Protein AF-A0A2D4S5H6-F1 (afdb_monomer_lite)

Foldseek 3Di:
DDEDPQQLVCQVPQQQQNYAYDPVVLVCCVVPPVVQNLQDDPRTGQADSVPRHHDSGHPQWDDDPPDPGIGGPD

Structure (mmCIF, N/CA/C/O backbone):
data_AF-A0A2D4S5H6-F1
#
_entry.id   AF-A0A2D4S5H6-F1
#
loop_
_atom_site.group_PDB
_atom_site.id
_atom_site.type_symbol
_atom_site.label_atom_id
_atom_site.label_alt_id
_atom_site.label_comp_id
_atom_site.label_asym_id
_atom_site.label_entity_id
_atom_site.label_seq_id
_atom_site.pdbx_PDB_ins_code
_atom_site.Cartn_x
_atom_site.Cartn_y
_atom_site.Cartn_z
_atom_site.occupancy
_atom_site.B_iso_or_equiv
_atom_site.auth_seq_id
_atom_site.auth_comp_id
_atom_site.auth_asym_id
_atom_site.auth_atom_id
_atom_site.pdbx_PDB_model_num
ATOM 1 N N . MET A 1 1 ? 8.413 0.621 11.932 1.00 82.25 1 MET A N 1
ATOM 2 C CA . MET A 1 1 ? 7.850 0.615 10.567 1.00 82.25 1 MET A CA 1
ATOM 3 C C . MET A 1 1 ? 8.272 1.900 9.864 1.00 82.25 1 MET A C 1
ATOM 5 O O . MET A 1 1 ? 8.684 2.838 10.543 1.00 82.25 1 MET A O 1
ATOM 9 N N . LYS A 1 2 ? 8.299 1.904 8.534 1.00 91.44 2 LYS A N 1
ATOM 10 C CA . LYS A 1 2 ? 8.590 3.053 7.674 1.00 91.44 2 LYS A CA 1
ATOM 11 C C . LYS A 1 2 ? 7.315 3.447 6.955 1.00 91.44 2 LYS A C 1
ATOM 13 O O . LYS A 1 2 ? 6.560 2.568 6.562 1.00 91.44 2 LYS A O 1
ATOM 18 N N . ASP A 1 3 ? 7.120 4.731 6.720 1.00 92.19 3 ASP A N 1
ATOM 19 C CA . ASP A 1 3 ? 5.932 5.158 5.996 1.00 92.19 3 ASP A CA 1
ATOM 20 C C . ASP A 1 3 ? 5.979 4.664 4.548 1.00 92.19 3 ASP A C 1
ATOM 22 O O . ASP A 1 3 ? 7.017 4.721 3.872 1.00 92.19 3 ASP A O 1
ATOM 26 N N . CYS A 1 4 ? 4.850 4.134 4.091 1.00 91.88 4 CYS A N 1
ATOM 27 C CA . CYS A 1 4 ? 4.599 3.921 2.684 1.00 91.88 4 CYS A CA 1
ATOM 28 C C . CYS A 1 4 ? 4.555 5.292 2.016 1.00 91.88 4 CYS A C 1
ATOM 30 O O . CYS A 1 4 ? 3.851 6.191 2.451 1.00 91.88 4 CYS A O 1
ATOM 32 N N . ASN A 1 5 ? 5.345 5.453 0.967 1.00 89.00 5 ASN A N 1
ATOM 33 C CA . ASN A 1 5 ? 5.421 6.683 0.187 1.00 89.00 5 ASN A CA 1
ATOM 34 C C . ASN A 1 5 ? 5.098 6.431 -1.291 1.00 89.00 5 ASN A C 1
ATOM 36 O O . ASN A 1 5 ? 5.548 7.187 -2.148 1.00 89.00 5 ASN A O 1
ATOM 40 N N . SER A 1 6 ? 4.437 5.306 -1.583 1.00 88.62 6 SER A N 1
ATOM 41 C CA . SER A 1 6 ? 3.993 4.907 -2.925 1.00 88.62 6 SER A CA 1
ATOM 42 C C . SER A 1 6 ? 5.082 4.970 -4.011 1.00 88.62 6 SER A C 1
ATOM 44 O O . SER A 1 6 ? 4.807 5.234 -5.174 1.00 88.62 6 SER A O 1
ATOM 46 N N . CYS A 1 7 ? 6.348 4.715 -3.651 1.00 88.69 7 CYS A N 1
ATOM 47 C CA . CYS A 1 7 ? 7.482 4.827 -4.582 1.00 88.69 7 CYS A CA 1
ATOM 48 C C . CYS A 1 7 ? 7.925 3.504 -5.235 1.00 88.69 7 CYS A C 1
ATOM 50 O O . CYS A 1 7 ? 8.935 3.480 -5.937 1.00 88.69 7 CYS A O 1
ATOM 52 N N . GLY A 1 8 ? 7.280 2.378 -4.919 1.00 88.31 8 GLY A N 1
ATOM 53 C CA . GLY A 1 8 ? 7.650 1.024 -5.359 1.00 88.31 8 GLY A CA 1
ATOM 54 C C . GLY A 1 8 ? 8.897 0.448 -4.670 1.00 88.31 8 GLY A C 1
ATOM 55 O O . GLY A 1 8 ? 8.913 -0.689 -4.199 1.00 88.31 8 GLY A O 1
ATOM 56 N N . LYS A 1 9 ? 9.957 1.246 -4.503 1.00 89.50 9 LYS A N 1
ATOM 57 C CA . LYS A 1 9 ? 11.218 0.807 -3.875 1.00 89.50 9 LYS A CA 1
ATOM 58 C C . LYS A 1 9 ? 11.062 0.429 -2.399 1.00 89.50 9 LYS A C 1
ATOM 60 O O . LYS A 1 9 ? 11.805 -0.419 -1.901 1.00 89.50 9 LYS A O 1
ATOM 65 N N . CYS A 1 10 ? 10.138 1.070 -1.685 1.00 89.81 10 CYS A N 1
ATOM 66 C CA . CYS A 1 10 ? 9.852 0.760 -0.286 1.00 89.81 10 CYS A CA 1
ATOM 67 C C . CYS A 1 10 ? 9.237 -0.641 -0.132 1.00 89.81 10 CYS A C 1
ATOM 69 O O . CYS A 1 10 ? 9.560 -1.337 0.829 1.00 89.81 10 CYS A O 1
ATOM 71 N N . CYS A 1 11 ? 8.459 -1.099 -1.118 1.00 90.38 11 CYS A N 1
ATOM 72 C CA . CYS A 1 11 ? 7.808 -2.405 -1.114 1.00 90.38 11 CYS A CA 1
ATOM 73 C C . CYS A 1 11 ? 8.825 -3.551 -1.164 1.00 90.38 11 CYS A C 1
ATOM 75 O O . CYS A 1 11 ? 8.751 -4.470 -0.356 1.00 90.38 11 CYS A O 1
ATOM 77 N N . ILE A 1 12 ? 9.842 -3.445 -2.025 1.00 89.12 12 ILE A N 1
ATOM 78 C CA . ILE A 1 12 ? 10.922 -4.445 -2.132 1.00 89.12 12 ILE A CA 1
ATOM 79 C C . ILE A 1 12 ? 11.708 -4.596 -0.822 1.00 89.12 12 ILE A C 1
ATOM 81 O O . ILE A 1 12 ? 12.251 -5.658 -0.533 1.00 89.12 12 ILE A O 1
ATOM 85 N N . LYS A 1 13 ? 11.815 -3.522 -0.035 1.00 89.12 13 LYS A N 1
ATOM 86 C CA . LYS A 1 13 ? 12.662 -3.498 1.163 1.00 89.12 13 LYS A CA 1
ATOM 87 C C . LYS A 1 13 ? 11.914 -3.784 2.456 1.00 89.12 13 LYS A C 1
ATOM 89 O O . LYS A 1 13 ? 12.525 -4.280 3.396 1.00 89.12 13 LYS A O 1
ATOM 94 N N . TYR A 1 14 ? 10.646 -3.391 2.531 1.00 92.56 14 TYR A N 1
ATOM 95 C CA . TYR A 1 14 ? 9.943 -3.250 3.803 1.00 92.56 14 TYR A CA 1
ATOM 96 C C . TYR A 1 14 ? 8.507 -3.787 3.776 1.00 92.56 14 TYR A C 1
ATOM 98 O O . TYR A 1 14 ? 7.819 -3.664 4.781 1.00 92.56 14 TYR A O 1
ATOM 106 N N . SER A 1 15 ? 8.012 -4.366 2.676 1.00 88.69 15 SER A N 1
ATOM 107 C CA . SER A 1 15 ? 6.594 -4.749 2.595 1.00 88.69 15 SER A CA 1
ATOM 108 C C . SER A 1 15 ? 6.168 -5.880 3.538 1.00 88.69 15 SER A C 1
ATOM 110 O O . SER A 1 15 ? 4.979 -5.971 3.819 1.00 88.69 15 SER A O 1
ATOM 112 N N . ASN A 1 16 ? 7.090 -6.675 4.095 1.00 90.38 16 ASN A N 1
ATOM 113 C CA . ASN A 1 16 ? 6.778 -7.758 5.040 1.00 90.38 16 ASN A CA 1
ATOM 114 C C . ASN A 1 16 ? 6.430 -7.259 6.465 1.00 90.38 16 ASN A C 1
ATOM 116 O O . ASN A 1 16 ? 6.923 -7.767 7.471 1.00 90.38 16 ASN A O 1
ATOM 120 N N . GLY A 1 17 ? 5.585 -6.231 6.564 1.00 91.44 17 GLY A N 1
ATOM 121 C CA . GLY A 1 17 ? 5.211 -5.584 7.831 1.00 91.44 17 GLY A CA 1
ATOM 122 C C . GLY A 1 17 ? 6.205 -4.529 8.307 1.00 91.44 17 GLY A C 1
ATOM 123 O O . GLY A 1 17 ? 6.095 -4.003 9.412 1.00 91.44 17 GLY A O 1
ATOM 124 N N . GLY A 1 18 ? 7.178 -4.174 7.472 1.00 93.75 18 GLY A N 1
ATOM 125 C CA . GLY A 1 18 ? 8.061 -3.038 7.698 1.00 93.75 18 GLY A CA 1
ATOM 126 C C . GLY A 1 18 ? 7.445 -1.694 7.303 1.00 93.75 18 GLY A C 1
ATOM 127 O O . GLY A 1 18 ? 8.039 -0.675 7.660 1.00 93.75 18 GLY A O 1
ATOM 128 N N . LEU A 1 19 ? 6.295 -1.666 6.615 1.00 94.62 19 LEU A N 1
ATOM 129 C CA . LEU A 1 19 ? 5.622 -0.449 6.146 1.00 94.62 19 LEU A CA 1
ATOM 130 C C . LEU A 1 19 ? 4.384 -0.072 6.972 1.00 94.62 19 LEU A C 1
ATOM 132 O O . LEU A 1 19 ? 3.677 -0.936 7.477 1.00 94.62 19 LEU A O 1
ATOM 136 N N . SER A 1 20 ? 4.115 1.226 7.075 1.00 94.94 20 SER A N 1
ATOM 137 C CA . SER A 1 20 ? 2.937 1.816 7.720 1.00 94.94 20 SER A CA 1
ATOM 138 C C . SER A 1 20 ? 2.284 2.860 6.815 1.00 94.94 20 SER A C 1
ATOM 140 O O . SER A 1 20 ? 2.963 3.468 5.996 1.00 94.94 20 SER A O 1
ATOM 142 N N . ALA A 1 21 ? 0.984 3.082 6.982 1.00 94.69 21 ALA A N 1
ATOM 143 C CA . ALA A 1 21 ? 0.268 4.232 6.430 1.00 94.69 21 ALA A CA 1
ATOM 144 C C . ALA A 1 21 ? -0.308 5.047 7.589 1.00 94.69 21 ALA A C 1
ATOM 146 O O . ALA A 1 21 ? -0.561 4.507 8.673 1.00 94.69 21 ALA A O 1
ATOM 147 N N . SER A 1 22 ? -0.490 6.349 7.385 1.00 95.06 22 SER A N 1
ATOM 148 C CA . SER A 1 22 ? -1.098 7.186 8.421 1.00 95.06 22 SER A CA 1
ATOM 149 C C . SER A 1 22 ? -2.596 6.891 8.552 1.00 95.06 22 SER A C 1
ATOM 151 O O . SER A 1 22 ? -3.236 6.430 7.611 1.00 95.06 22 SER A O 1
ATOM 153 N N . LYS A 1 23 ? -3.191 7.193 9.713 1.00 95.19 23 LYS A N 1
ATOM 154 C CA . LYS A 1 23 ? -4.639 7.014 9.916 1.00 95.19 23 LYS A CA 1
ATOM 155 C C . LYS A 1 23 ? -5.466 7.805 8.896 1.00 95.19 23 LYS A C 1
ATOM 157 O O . LYS A 1 23 ? -6.413 7.260 8.355 1.00 95.19 23 LYS A O 1
ATOM 162 N N . ALA A 1 24 ? -5.068 9.047 8.617 1.00 95.12 24 ALA A N 1
ATOM 163 C CA . ALA A 1 24 ? -5.739 9.903 7.641 1.00 95.12 24 ALA A CA 1
ATOM 164 C C . ALA A 1 24 ? -5.647 9.335 6.215 1.00 95.12 24 ALA A C 1
ATOM 166 O O . ALA A 1 24 ? -6.615 9.367 5.471 1.00 95.12 24 ALA A O 1
ATOM 167 N N . GLU A 1 25 ? -4.498 8.771 5.843 1.00 94.38 25 GLU A N 1
ATOM 168 C CA . GLU A 1 25 ? -4.313 8.127 4.538 1.00 94.38 25 GLU A CA 1
ATOM 169 C C . GLU A 1 25 ? -5.168 6.858 4.402 1.00 94.38 25 GLU A C 1
ATOM 171 O O . GLU A 1 25 ? -5.821 6.657 3.384 1.00 94.38 25 GLU A O 1
ATOM 176 N N . ILE A 1 26 ? -5.248 6.049 5.464 1.00 95.38 26 ILE A N 1
ATOM 177 C CA . ILE A 1 26 ? -6.144 4.887 5.513 1.00 95.38 26 ILE A CA 1
ATOM 178 C C . ILE A 1 26 ? -7.613 5.314 5.399 1.00 95.38 26 ILE A C 1
ATOM 180 O O . ILE A 1 26 ? -8.377 4.639 4.714 1.00 95.38 26 ILE A O 1
ATOM 184 N N . GLU A 1 27 ? -8.016 6.402 6.059 1.00 95.81 27 GLU A N 1
ATOM 185 C CA . GLU A 1 27 ? -9.378 6.947 5.964 1.00 95.81 27 GLU A CA 1
ATOM 186 C C . GLU A 1 27 ? -9.703 7.367 4.523 1.00 95.81 27 GLU A C 1
ATOM 188 O O . GLU A 1 27 ? -10.741 6.971 4.001 1.00 95.81 27 GLU A O 1
ATOM 193 N N . VAL A 1 28 ? -8.778 8.048 3.837 1.00 95.25 28 VAL A N 1
ATOM 194 C CA . VAL A 1 28 ? -8.937 8.387 2.413 1.00 95.25 28 VAL A CA 1
ATOM 195 C C . VAL A 1 28 ? -9.079 7.132 1.552 1.00 95.25 28 VAL A C 1
ATOM 197 O O . VAL A 1 28 ? -9.976 7.069 0.719 1.00 95.25 28 VAL A O 1
ATOM 200 N N . TRP A 1 29 ? -8.261 6.095 1.757 1.00 95.06 29 TRP A N 1
ATOM 201 C CA . TRP A 1 29 ? -8.402 4.853 0.985 1.00 95.06 29 TRP A CA 1
ATOM 202 C C . TRP A 1 29 ? -9.734 4.148 1.233 1.00 95.06 29 TRP A C 1
ATOM 204 O O . TRP A 1 29 ? -10.281 3.540 0.317 1.00 95.06 29 TRP A O 1
ATOM 214 N N . GLN A 1 30 ? -10.270 4.205 2.453 1.00 94.81 30 GLN A N 1
ATOM 215 C CA . GLN A 1 30 ? -11.571 3.608 2.761 1.00 94.81 30 GLN A CA 1
ATOM 216 C C . GLN A 1 30 ? -12.718 4.275 1.994 1.00 94.81 30 GLN A C 1
ATOM 218 O O . GLN A 1 30 ? -13.704 3.602 1.694 1.00 94.81 30 GLN A O 1
ATOM 223 N N . GLU A 1 31 ? -12.582 5.561 1.675 1.00 95.81 31 GLU A N 1
ATOM 224 C CA . GLU A 1 31 ? -13.581 6.338 0.938 1.00 95.81 31 GLU A CA 1
ATOM 225 C C . GLU A 1 31 ? -13.361 6.271 -0.582 1.00 95.81 31 GLU A C 1
ATOM 227 O O . GLU A 1 31 ? -14.307 6.028 -1.330 1.00 95.81 31 GLU A O 1
ATOM 232 N N . GLU A 1 32 ? -12.113 6.416 -1.035 1.00 96.12 32 GLU A N 1
ATOM 233 C CA . GLU A 1 32 ? -11.776 6.688 -2.441 1.00 96.12 32 GLU A CA 1
ATOM 234 C C . GLU A 1 32 ? -11.099 5.512 -3.166 1.00 96.12 32 GLU A C 1
ATOM 236 O O . GLU A 1 32 ? -11.041 5.489 -4.395 1.00 96.12 32 GLU A O 1
ATOM 241 N N . SER A 1 33 ? -10.553 4.532 -2.440 1.00 95.06 33 SER A N 1
ATOM 242 C CA . SER A 1 33 ? -9.753 3.435 -3.018 1.00 95.06 33 SER A CA 1
ATOM 243 C C . SER A 1 33 ? -9.989 2.113 -2.274 1.00 95.06 33 SER A C 1
ATOM 245 O O . SER A 1 33 ? -9.074 1.572 -1.634 1.00 95.06 33 SER A O 1
ATOM 247 N N . PRO A 1 34 ? -11.224 1.573 -2.311 1.00 94.81 34 PRO A N 1
ATOM 248 C CA . PRO A 1 34 ? -11.610 0.389 -1.543 1.00 94.81 34 PRO A CA 1
ATOM 249 C C . PRO A 1 34 ? -10.752 -0.845 -1.859 1.00 94.81 34 PRO A C 1
ATOM 251 O O . PRO A 1 34 ? -10.555 -1.701 -0.994 1.00 94.81 34 PRO A O 1
ATOM 254 N N . GLU A 1 35 ? -10.203 -0.937 -3.069 1.00 95.44 35 GLU A N 1
ATOM 255 C CA . GLU A 1 35 ? -9.256 -1.968 -3.480 1.00 95.44 35 GLU A CA 1
ATOM 256 C C . GLU A 1 35 ? -7.944 -1.915 -2.688 1.00 95.44 35 GLU A C 1
ATOM 258 O O . GLU A 1 35 ? -7.409 -2.968 -2.349 1.00 95.44 35 GLU A O 1
ATOM 263 N N . ILE A 1 36 ? -7.466 -0.722 -2.323 1.00 95.06 36 ILE A N 1
ATOM 264 C CA . ILE A 1 36 ? -6.271 -0.515 -1.493 1.00 95.06 36 ILE A CA 1
ATOM 265 C C . ILE A 1 36 ? -6.620 -0.745 -0.027 1.00 95.06 36 ILE A C 1
ATOM 267 O O . ILE A 1 36 ? -5.936 -1.501 0.672 1.00 95.06 36 ILE A O 1
ATOM 271 N N . ALA A 1 37 ? -7.739 -0.171 0.423 1.00 96.25 37 ALA A N 1
ATOM 272 C CA . ALA A 1 37 ? -8.233 -0.328 1.787 1.00 96.25 37 ALA A CA 1
ATOM 273 C C . ALA A 1 37 ? -8.493 -1.796 2.165 1.00 96.25 37 ALA A C 1
ATOM 275 O O . ALA A 1 37 ? -8.343 -2.166 3.331 1.00 96.25 37 ALA A O 1
ATOM 276 N N . ALA A 1 38 ? -8.819 -2.660 1.196 1.00 97.25 38 ALA A N 1
ATOM 277 C CA . ALA A 1 38 ? -9.001 -4.094 1.417 1.00 97.25 38 ALA A CA 1
ATOM 278 C C . ALA A 1 38 ? -7.760 -4.779 2.023 1.00 97.25 38 ALA A C 1
ATOM 280 O O . ALA A 1 38 ? -7.903 -5.763 2.757 1.00 97.25 38 ALA A O 1
ATOM 281 N N . TYR A 1 39 ? -6.562 -4.244 1.761 1.00 96.75 39 TYR A N 1
ATOM 282 C CA . TYR A 1 39 ? -5.289 -4.755 2.276 1.00 96.75 39 TYR A CA 1
ATOM 283 C C . TYR A 1 39 ? -4.873 -4.142 3.622 1.00 96.75 39 TYR A C 1
ATOM 285 O O . TYR A 1 39 ? -3.769 -4.407 4.111 1.00 96.75 39 TYR A O 1
ATOM 293 N N . VAL A 1 40 ? -5.741 -3.332 4.235 1.00 96.12 40 VAL A N 1
ATOM 294 C CA . VAL A 1 40 ? -5.551 -2.790 5.581 1.00 96.12 40 VAL A CA 1
ATOM 295 C C . VAL A 1 40 ? -6.173 -3.740 6.603 1.00 96.12 40 VAL A C 1
ATOM 297 O O . VAL A 1 40 ? -7.339 -4.131 6.507 1.00 96.12 40 VAL A O 1
ATOM 300 N N . HIS A 1 41 ? -5.414 -4.089 7.638 1.00 96.44 41 HIS A N 1
ATOM 301 C CA . HIS A 1 41 ? -5.916 -4.861 8.769 1.00 96.44 41 HIS A CA 1
ATOM 302 C C . HIS A 1 41 ? -5.398 -4.278 10.081 1.00 96.44 41 HIS A C 1
ATOM 304 O O . HIS A 1 41 ? -4.199 -4.101 10.252 1.00 96.44 41 HIS A O 1
ATOM 310 N N . GLN A 1 42 ? -6.306 -3.952 11.008 1.00 94.56 42 GLN A N 1
ATOM 311 C CA . GLN A 1 42 ? -5.961 -3.387 12.324 1.00 94.56 42 GLN A CA 1
ATOM 312 C C . GLN A 1 42 ? -5.042 -2.146 12.254 1.00 94.56 42 GLN A C 1
ATOM 314 O O . GLN A 1 42 ? -4.177 -1.949 13.103 1.00 94.56 42 GLN A O 1
ATOM 319 N N . GLY A 1 43 ? -5.221 -1.299 11.233 1.00 92.44 43 GLY A N 1
ATOM 320 C CA . GLY A 1 43 ? -4.393 -0.104 11.015 1.00 92.44 43 GLY A CA 1
ATOM 321 C C . GLY A 1 43 ? -2.993 -0.391 10.457 1.00 92.44 43 GLY A C 1
ATOM 322 O O . GLY A 1 43 ? -2.196 0.531 10.311 1.00 92.44 43 GLY A O 1
ATOM 323 N N . GLN A 1 44 ? -2.692 -1.650 10.136 1.00 94.25 44 GLN A N 1
ATOM 324 C CA . GLN A 1 44 ? -1.475 -2.074 9.453 1.00 94.25 44 GLN A CA 1
ATOM 325 C C . GLN A 1 44 ? -1.772 -2.351 7.982 1.00 94.25 44 GLN A C 1
ATOM 327 O O . GLN A 1 44 ? -2.905 -2.672 7.613 1.00 94.25 44 GLN A O 1
ATOM 332 N N . ILE A 1 45 ? -0.750 -2.217 7.141 1.00 94.69 45 ILE A N 1
ATOM 333 C CA . ILE A 1 45 ? -0.883 -2.349 5.692 1.00 94.69 45 ILE A CA 1
ATOM 334 C C . ILE A 1 45 ? -0.148 -3.569 5.166 1.00 94.69 45 ILE A C 1
ATOM 336 O O . ILE A 1 45 ? 0.812 -4.057 5.763 1.00 94.69 45 ILE A O 1
ATOM 340 N N . TRP A 1 46 ? -0.637 -4.002 4.010 1.00 94.31 46 TRP A N 1
ATOM 341 C CA . TRP A 1 46 ? -0.245 -5.198 3.279 1.00 94.31 46 TRP A CA 1
ATOM 342 C C . TRP A 1 46 ? -0.573 -6.467 4.061 1.00 94.31 46 TRP A C 1
ATOM 344 O O . TRP A 1 46 ? 0.287 -7.278 4.392 1.00 94.31 46 TRP A O 1
ATOM 354 N N . HIS A 1 47 ? -1.867 -6.645 4.322 1.00 96.50 47 HIS A N 1
ATOM 355 C CA . HIS A 1 47 ? -2.448 -7.910 4.752 1.00 96.50 47 HIS A CA 1
ATOM 356 C C . HIS A 1 47 ? -3.348 -8.474 3.655 1.00 96.50 47 HIS A C 1
ATOM 358 O O . HIS A 1 47 ? -4.072 -7.732 2.997 1.00 96.50 47 HIS A O 1
ATOM 364 N N . ASP A 1 48 ? -3.342 -9.790 3.476 1.00 96.00 48 ASP A N 1
ATOM 365 C CA . ASP A 1 48 ? -4.258 -10.471 2.571 1.00 96.00 48 ASP A CA 1
ATOM 366 C C . ASP A 1 48 ? -5.718 -10.171 2.979 1.00 96.00 48 ASP A C 1
ATOM 368 O O . ASP A 1 48 ? -6.100 -10.386 4.138 1.00 96.00 48 ASP A O 1
ATOM 372 N N . PRO A 1 49 ? -6.571 -9.692 2.056 1.00 96.12 49 PRO A N 1
ATOM 373 C CA . PRO A 1 49 ? -7.928 -9.263 2.380 1.00 96.12 49 PRO A CA 1
ATOM 374 C C . PRO A 1 49 ? -8.823 -10.409 2.866 1.00 96.12 49 PRO A C 1
ATOM 376 O O . PRO A 1 49 ? -9.793 -10.150 3.586 1.00 96.12 49 PRO A O 1
ATOM 379 N N . LYS A 1 50 ? -8.512 -11.661 2.510 1.00 96.44 50 LYS A N 1
ATOM 380 C CA . LYS A 1 50 ? -9.292 -12.859 2.845 1.00 96.44 50 LYS A CA 1
ATOM 381 C C . LYS A 1 50 ? -8.793 -13.519 4.127 1.00 96.44 50 LYS A C 1
ATOM 383 O O . LYS A 1 50 ? -9.599 -13.826 4.998 1.00 96.44 50 LYS A O 1
ATOM 388 N N . THR A 1 51 ? -7.485 -13.740 4.250 1.00 96.75 51 THR A N 1
ATOM 389 C CA . THR A 1 51 ? -6.890 -14.482 5.378 1.00 96.75 51 THR A CA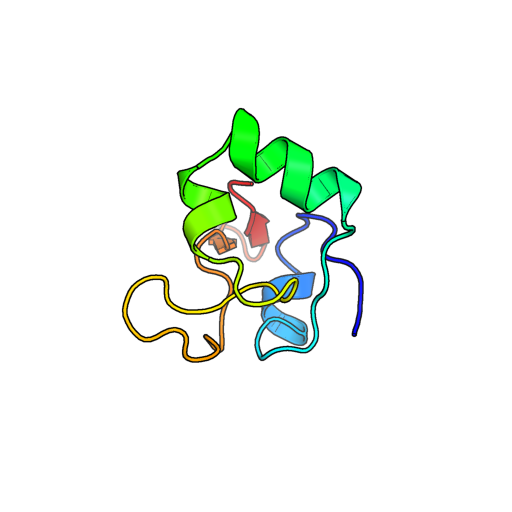 1
ATOM 390 C C . THR A 1 51 ? -6.434 -13.578 6.519 1.00 96.75 51 THR A C 1
ATOM 392 O O . THR A 1 51 ? -6.197 -14.069 7.621 1.00 96.75 51 THR A O 1
ATOM 395 N N . LYS A 1 52 ? -6.308 -12.267 6.265 1.00 95.3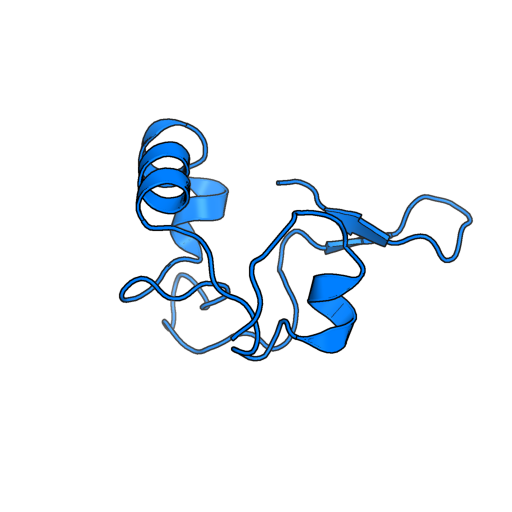8 52 LYS A N 1
ATOM 396 C CA . LYS A 1 52 ? -5.742 -11.253 7.172 1.00 95.38 52 LYS A CA 1
ATOM 397 C C . LYS A 1 52 ? -4.274 -11.483 7.538 1.00 95.38 52 LYS A C 1
ATOM 399 O O . LYS A 1 52 ? -3.732 -10.777 8.390 1.00 95.38 52 LYS A O 1
ATOM 404 N N . GLN A 1 53 ? -3.610 -12.430 6.879 1.00 96.06 53 GLN A N 1
ATOM 405 C CA . GLN A 1 53 ? -2.186 -12.673 7.058 1.00 96.06 53 GLN A CA 1
ATOM 406 C C . GLN A 1 53 ? -1.369 -11.574 6.394 1.00 96.06 53 GLN A C 1
ATOM 408 O O . GLN A 1 53 ? -1.760 -11.031 5.366 1.00 96.06 53 GLN A O 1
ATOM 413 N N . LEU A 1 54 ? -0.224 -11.263 6.984 1.00 94.56 54 LEU A N 1
ATOM 414 C CA . LEU A 1 54 ? 0.724 -10.328 6.405 1.00 94.56 54 LEU A CA 1
ATOM 415 C C . LEU A 1 54 ? 1.247 -10.874 5.072 1.00 94.56 54 LEU A C 1
ATOM 417 O O . LEU A 1 54 ? 1.634 -12.040 4.994 1.00 94.56 54 LEU A O 1
ATOM 421 N N . ILE A 1 55 ? 1.271 -10.034 4.042 1.00 93.62 55 ILE A N 1
ATOM 422 C CA . ILE A 1 55 ? 1.847 -10.385 2.741 1.00 93.62 55 ILE A CA 1
ATOM 423 C C . ILE A 1 55 ? 3.266 -9.828 2.632 1.00 93.62 55 ILE A C 1
ATOM 425 O O . ILE A 1 55 ? 3.569 -8.727 3.087 1.00 93.62 55 ILE A O 1
ATOM 429 N N . GLU A 1 56 ? 4.162 -10.613 2.038 1.00 91.88 56 GLU A N 1
ATOM 430 C CA . GLU A 1 56 ? 5.586 -10.265 1.974 1.00 91.88 56 GLU A CA 1
ATOM 431 C C . GLU A 1 56 ? 5.875 -9.117 1.004 1.00 91.88 56 GLU A C 1
ATOM 433 O O . GLU A 1 56 ? 6.826 -8.361 1.212 1.00 91.88 56 GLU A O 1
ATOM 438 N N . LEU A 1 57 ? 5.049 -8.977 -0.036 1.00 91.75 57 LEU A N 1
ATOM 439 C CA . LEU A 1 57 ? 5.211 -8.000 -1.102 1.00 91.75 57 LEU A CA 1
ATOM 440 C C . L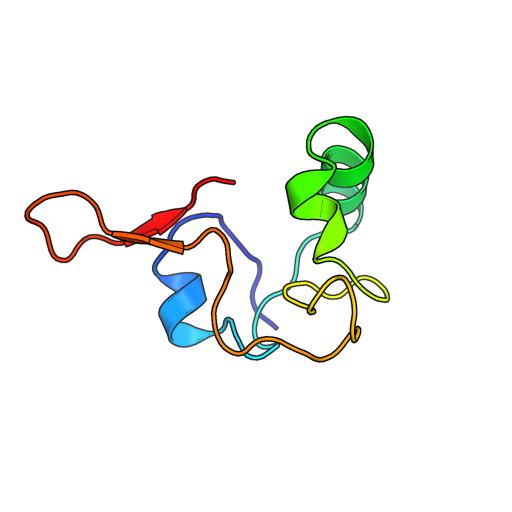EU A 1 57 ? 3.915 -7.222 -1.333 1.00 91.75 57 LEU A C 1
ATOM 442 O O . LEU A 1 57 ? 2.828 -7.797 -1.333 1.00 91.75 57 LEU A O 1
ATOM 446 N N . CYS A 1 58 ? 4.051 -5.913 -1.548 1.00 92.88 58 CYS A N 1
ATOM 447 C CA . CYS A 1 58 ? 2.928 -5.014 -1.774 1.00 92.88 58 CYS A CA 1
ATOM 448 C C . CYS A 1 58 ? 2.187 -5.446 -3.047 1.00 92.88 58 CYS A C 1
ATOM 450 O O . CYS A 1 58 ? 2.833 -5.617 -4.084 1.00 92.88 58 CYS A O 1
ATOM 452 N N . PRO A 1 59 ? 0.855 -5.583 -3.002 1.00 91.69 59 PRO A N 1
ATOM 453 C CA . PRO A 1 59 ? 0.071 -6.071 -4.133 1.00 91.69 59 PRO A CA 1
ATOM 454 C C . PRO A 1 59 ? -0.031 -5.034 -5.261 1.00 91.69 59 PRO A C 1
ATOM 456 O O . PRO A 1 59 ? -0.351 -5.395 -6.386 1.00 91.69 59 PRO A O 1
ATOM 459 N N . PHE A 1 60 ? 0.284 -3.769 -4.967 1.00 93.56 60 PHE A N 1
ATOM 460 C CA . PHE A 1 60 ? 0.294 -2.654 -5.918 1.00 93.56 60 PHE A CA 1
ATOM 461 C C . PHE A 1 60 ? 1.687 -2.345 -6.471 1.00 93.56 60 PHE A C 1
ATOM 463 O O . PHE A 1 60 ? 1.871 -1.326 -7.133 1.00 93.56 60 PHE A O 1
ATOM 470 N N . LEU A 1 61 ? 2.694 -3.166 -6.156 1.00 93.12 61 LEU A N 1
ATOM 471 C CA . LEU A 1 61 ? 4.028 -2.996 -6.711 1.00 93.12 61 LEU A CA 1
ATOM 472 C C . LEU A 1 61 ? 4.038 -3.400 -8.186 1.00 93.12 61 LEU A C 1
ATOM 474 O O . LEU A 1 61 ? 3.786 -4.553 -8.527 1.00 93.12 61 LEU A O 1
ATOM 478 N N . GLU A 1 62 ? 4.446 -2.473 -9.039 1.00 91.19 62 GLU A N 1
ATOM 479 C CA . GLU A 1 62 ? 4.612 -2.689 -10.467 1.00 91.19 62 GLU A CA 1
ATOM 480 C C . GLU A 1 62 ? 6.071 -2.503 -10.894 1.00 91.19 62 GLU A C 1
ATOM 482 O O . GLU A 1 62 ? 6.881 -1.849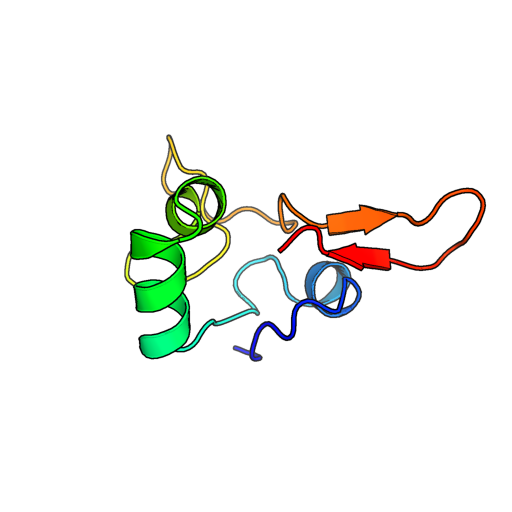 -10.228 1.00 91.19 62 GLU A O 1
ATOM 487 N N . ASN A 1 63 ? 6.412 -3.098 -12.035 1.00 88.44 63 ASN A N 1
ATOM 488 C CA . ASN A 1 63 ? 7.675 -2.867 -12.717 1.00 88.44 63 ASN A CA 1
ATOM 489 C C . ASN A 1 63 ? 7.409 -2.056 -13.987 1.00 88.44 63 ASN A C 1
ATOM 491 O O . ASN A 1 63 ? 6.578 -2.439 -14.812 1.00 88.44 63 ASN A O 1
ATOM 495 N N . ALA A 1 64 ? 8.120 -0.943 -14.147 1.00 83.56 64 ALA A N 1
ATOM 496 C CA . ALA A 1 64 ? 7.972 -0.111 -15.326 1.00 83.56 64 ALA A CA 1
ATOM 497 C C . ALA A 1 64 ? 8.559 -0.823 -16.561 1.00 83.56 64 ALA A C 1
ATOM 499 O O . ALA A 1 64 ? 9.678 -1.348 -16.497 1.00 83.56 64 ALA A O 1
ATOM 500 N N . PRO A 1 65 ? 7.850 -0.810 -17.704 1.00 80.44 65 PRO A N 1
ATOM 501 C CA . PRO A 1 65 ? 8.187 -1.625 -18.864 1.00 80.44 65 PRO A CA 1
ATOM 502 C C . PRO A 1 65 ? 9.611 -1.363 -19.358 1.00 80.44 65 PRO A C 1
ATOM 504 O O . PRO A 1 65 ? 10.034 -0.219 -19.519 1.00 80.44 65 PRO A O 1
ATOM 507 N N . ASN A 1 66 ? 10.337 -2.449 -19.634 1.00 80.88 66 ASN A N 1
ATOM 508 C CA . ASN A 1 66 ? 11.724 -2.436 -20.109 1.00 80.88 66 ASN A CA 1
ATOM 509 C C . ASN A 1 66 ? 12.710 -1.704 -19.177 1.00 80.88 66 ASN A C 1
ATOM 511 O O . ASN A 1 66 ? 13.724 -1.179 -19.639 1.00 80.88 66 ASN A O 1
ATOM 515 N N . SER A 1 67 ? 12.441 -1.662 -17.867 1.00 81.31 67 SER A N 1
ATOM 516 C CA . SER A 1 67 ? 13.320 -1.005 -16.901 1.00 81.31 67 SER A CA 1
ATOM 517 C C . SER A 1 67 ? 13.415 -1.762 -15.572 1.00 81.31 67 SER A C 1
ATOM 519 O O . SER A 1 67 ? 12.533 -2.520 -15.187 1.00 81.31 67 SER A O 1
ATOM 521 N N . ASN A 1 68 ? 14.479 -1.503 -14.812 1.00 79.25 68 ASN A N 1
ATOM 522 C CA . ASN A 1 68 ? 14.607 -1.971 -13.424 1.00 79.25 68 ASN A CA 1
ATOM 523 C C . ASN A 1 68 ? 13.970 -0.991 -12.420 1.00 79.25 68 ASN A C 1
ATOM 525 O O . ASN A 1 68 ? 14.368 -0.940 -11.254 1.00 79.25 68 ASN A O 1
ATOM 529 N N . VAL A 1 69 ? 13.035 -0.158 -12.883 1.00 85.19 69 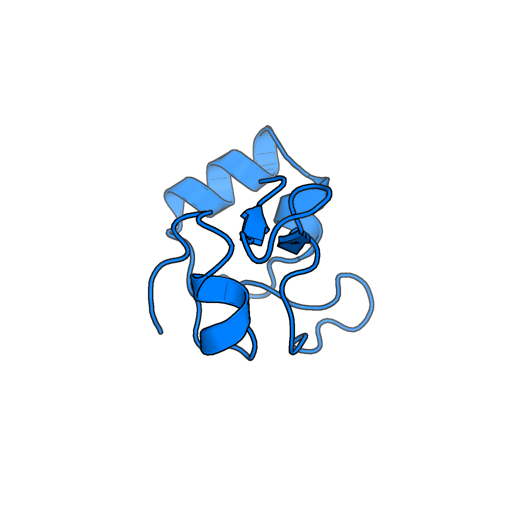VAL A N 1
ATOM 530 C CA . VAL A 1 69 ? 12.348 0.837 -12.060 1.00 85.19 69 VAL A CA 1
ATOM 531 C C . VAL A 1 69 ? 11.053 0.228 -11.537 1.00 85.19 69 VAL A C 1
ATOM 533 O O . VAL A 1 69 ? 10.278 -0.355 -12.289 1.00 85.19 69 VAL A O 1
ATOM 536 N N . TYR A 1 70 ? 10.836 0.369 -10.233 1.00 87.88 70 TYR A N 1
ATOM 537 C CA . TYR A 1 70 ? 9.604 -0.041 -9.571 1.00 87.88 70 TYR A CA 1
ATOM 538 C C . TYR A 1 70 ? 8.679 1.160 -9.397 1.00 87.88 70 TYR A C 1
ATOM 540 O O . TYR A 1 70 ? 9.146 2.248 -9.053 1.00 87.88 70 TYR A O 1
ATOM 548 N N . THR A 1 71 ? 7.385 0.941 -9.588 1.00 88.62 71 THR A N 1
ATOM 549 C CA . THR A 1 71 ? 6.309 1.923 -9.400 1.00 88.62 71 THR A CA 1
ATOM 550 C C . THR A 1 71 ? 5.228 1.335 -8.494 1.00 88.62 71 THR A C 1
ATOM 552 O O . THR A 1 71 ? 5.206 0.129 -8.258 1.00 88.62 71 THR A O 1
ATOM 555 N N . CYS A 1 72 ? 4.364 2.178 -7.932 1.00 89.94 72 CYS A N 1
ATOM 556 C CA . CYS A 1 72 ? 3.155 1.727 -7.243 1.00 89.94 72 CYS A CA 1
ATOM 557 C C . CYS A 1 72 ? 1.925 2.141 -8.049 1.00 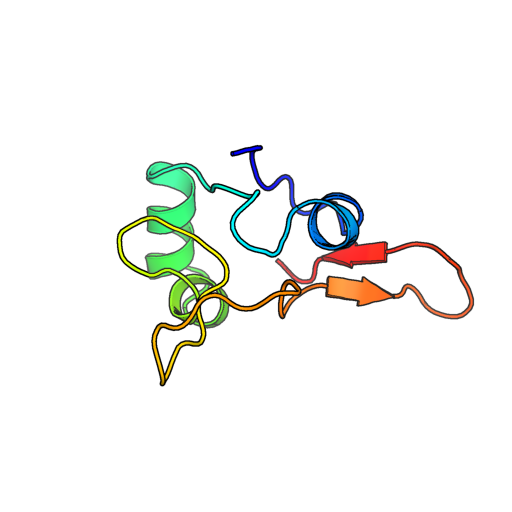89.94 72 CYS A C 1
ATOM 559 O O . CYS A 1 72 ? 1.894 3.258 -8.560 1.00 89.94 72 CYS A O 1
ATOM 561 N N . ALA A 1 73 ? 0.916 1.278 -8.088 1.00 85.94 73 ALA A N 1
ATOM 562 C CA . ALA A 1 73 ? -0.420 1.580 -8.601 1.00 85.94 73 ALA A CA 1
ATOM 563 C C . ALA A 1 73 ? -1.388 2.003 -7.470 1.00 85.94 73 ALA A C 1
ATOM 565 O O . ALA A 1 73 ? -2.524 1.541 -7.429 1.00 85.94 73 ALA A O 1
ATOM 566 N N . ILE A 1 74 ? -0.891 2.809 -6.518 1.00 82.56 74 ILE A N 1
ATOM 567 C CA . ILE A 1 74 ? -1.642 3.381 -5.379 1.00 82.56 74 ILE A CA 1
ATOM 568 C C . ILE A 1 74 ? -2.008 4.821 -5.706 1.00 82.56 74 ILE A C 1
ATOM 570 O O . ILE A 1 74 ? -1.104 5.522 -6.219 1.00 82.56 74 ILE A O 1
#

Radius of gyration: 11.84 Å; chains: 1; bounding box: 28×24×32 Å

pLDDT: mean 91.95, std 4.44, range [79.25, 97.25]

Secondary structure (DSSP, 8-state):
-EE--S-SHHHHHHTTTTEE--HHHHHHHHHH-HHHHTTEETTEESB-TTT-PBPSS-TTEEE-TTSS-EEE--

Sequence (74 aa):
MKDCNSCGKCCIKYSNGGLSASKAEIEVWQEESPEIAAYVHQGQIWHDPKTKQLIELCPFLENAPNSNVYTCAI